Protein AF-A0A933RE14-F1 (afdb_monomer)

Solvent-accessible surface area (backbone atoms only — not comparable to full-atom values): 6257 Å² total; per-residue (Å²): 135,82,83,86,76,65,91,77,83,68,76,82,59,64,96,87,59,66,41,76,67,58,46,66,72,45,46,62,40,54,77,71,67,67,47,57,70,73,57,43,52,43,46,53,54,41,36,76,76,29,70,70,53,40,54,50,55,50,54,49,52,52,50,49,55,67,74,63,65,72,53,78,84,72,48,51,76,64,58,51,52,54,51,53,51,53,57,54,50,52,57,51,54,66,64,72,68,63,85,129

Foldseek 3Di:
DDDPPDPPQDPPDPPPADDLVNLVVCLVCLVVVNDDPVVNVSSVVCLVVDVVSVVVSVVVVVVCVVVVDDDPVNDDPVRVVVVVVVVVVVVVVVVVPDDD

Mean predicted aligned error: 13.18 Å

Sequence (100 aa):
MSPLRLPWRRRAQPPGDLACQELVELVTDYLEGALPERDRARFEEHVSMCEGCAAYVEQLRQTLSVLGRLEPEDLSPEAERELLDAFRQWKREEQSDGPS

pLDDT: mean 81.35, std 18.58, range [33.69, 97.19]

Structure (mmCIF, N/CA/C/O backbone):
data_AF-A0A933RE14-F1
#
_entry.id   AF-A0A933RE14-F1
#
loop_
_atom_site.group_PDB
_atom_site.id
_atom_site.type_symbol
_atom_site.label_atom_id
_atom_site.label_alt_id
_atom_site.label_comp_id
_atom_site.label_asym_id
_atom_site.label_entity_id
_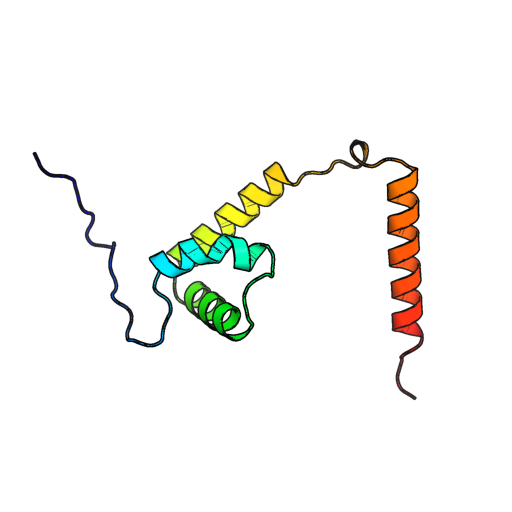atom_site.label_seq_id
_atom_site.pdbx_PDB_ins_code
_atom_site.Cartn_x
_atom_site.Cartn_y
_atom_site.Cartn_z
_atom_site.occupancy
_atom_site.B_iso_or_equiv
_atom_site.auth_seq_id
_atom_site.auth_comp_id
_atom_site.auth_asym_id
_atom_site.auth_atom_id
_atom_site.pdbx_PDB_model_num
ATOM 1 N N . MET A 1 1 ? 28.143 25.758 -5.174 1.00 33.69 1 MET A N 1
ATOM 2 C CA . MET A 1 1 ? 28.978 24.541 -5.070 1.00 33.69 1 MET A CA 1
ATOM 3 C C . MET A 1 1 ? 28.049 23.342 -4.948 1.00 33.69 1 MET A C 1
ATOM 5 O O . MET A 1 1 ? 26.990 23.474 -4.358 1.00 33.69 1 MET A O 1
ATOM 9 N N . SER A 1 2 ? 28.389 22.271 -5.658 1.00 43.59 2 SER A N 1
ATOM 10 C CA . SER A 1 2 ? 27.495 21.297 -6.305 1.00 43.59 2 SER A CA 1
ATOM 11 C C . SER A 1 2 ? 26.521 20.525 -5.392 1.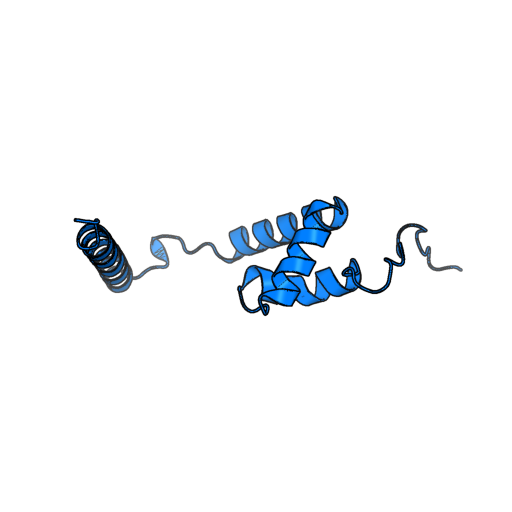00 43.59 2 SER A C 1
ATOM 13 O O . SER A 1 2 ? 26.942 20.084 -4.323 1.00 43.59 2 SER A O 1
ATOM 15 N N . PRO A 1 3 ? 25.264 20.263 -5.814 1.00 46.88 3 PRO A N 1
ATOM 16 C CA . PRO A 1 3 ? 24.421 19.278 -5.150 1.00 46.88 3 PRO A CA 1
ATOM 17 C C . PRO A 1 3 ? 24.987 17.881 -5.428 1.00 46.88 3 PRO A C 1
ATOM 19 O O . PRO A 1 3 ? 25.119 17.467 -6.581 1.00 46.88 3 PRO A O 1
ATOM 22 N N . LEU A 1 4 ? 25.327 17.151 -4.368 1.00 50.22 4 LEU A N 1
ATOM 23 C CA . LEU A 1 4 ? 25.774 15.763 -4.447 1.00 50.22 4 LEU A CA 1
ATOM 24 C C . LEU A 1 4 ? 24.625 14.889 -4.972 1.00 50.22 4 LEU A C 1
ATOM 26 O O . LEU A 1 4 ? 23.794 14.385 -4.219 1.00 50.22 4 LEU A O 1
ATOM 30 N N . ARG A 1 5 ? 24.560 14.721 -6.296 1.00 54.25 5 ARG A N 1
ATOM 31 C CA . ARG A 1 5 ? 23.760 13.675 -6.931 1.00 54.25 5 ARG A CA 1
ATOM 32 C C . ARG A 1 5 ? 24.513 12.359 -6.769 1.00 54.25 5 ARG A C 1
ATOM 34 O O . ARG A 1 5 ? 25.524 12.131 -7.423 1.00 54.25 5 ARG A O 1
ATOM 41 N N . LEU A 1 6 ? 24.034 11.530 -5.846 1.00 51.44 6 LEU A N 1
ATOM 42 C CA . LEU A 1 6 ? 24.584 10.205 -5.579 1.00 51.44 6 LEU A CA 1
ATOM 43 C C . LEU A 1 6 ? 24.361 9.268 -6.790 1.00 51.44 6 LEU A C 1
ATOM 45 O O . LEU A 1 6 ? 23.267 9.268 -7.363 1.00 51.44 6 LEU A O 1
ATOM 49 N N . PRO A 1 7 ? 25.362 8.455 -7.173 1.00 48.56 7 PRO A N 1
ATOM 50 C CA . PRO A 1 7 ? 25.404 7.719 -8.445 1.00 48.56 7 PRO A CA 1
ATOM 51 C C . PRO A 1 7 ? 24.440 6.524 -8.556 1.00 48.56 7 PRO A C 1
ATOM 53 O O . PRO A 1 7 ? 24.375 5.894 -9.605 1.00 48.56 7 PRO A O 1
ATOM 56 N N . TRP A 1 8 ? 23.664 6.207 -7.518 1.00 53.62 8 TRP A N 1
ATOM 57 C CA . TRP A 1 8 ? 22.751 5.056 -7.521 1.00 53.62 8 TRP A CA 1
ATOM 58 C C . TRP A 1 8 ? 21.327 5.385 -8.002 1.00 53.62 8 TRP A C 1
ATOM 60 O O . TRP A 1 8 ? 20.497 4.492 -8.137 1.00 53.62 8 TRP A O 1
ATOM 70 N N . ARG A 1 9 ? 21.022 6.659 -8.290 1.00 54.94 9 ARG A N 1
ATOM 71 C CA . ARG A 1 9 ? 19.637 7.133 -8.479 1.00 54.94 9 ARG A CA 1
ATOM 72 C C . ARG A 1 9 ? 18.957 6.803 -9.813 1.00 54.94 9 ARG A C 1
ATOM 74 O O . ARG A 1 9 ? 17.825 7.233 -9.999 1.00 54.94 9 ARG A O 1
ATOM 81 N N . ARG A 1 10 ? 19.589 6.065 -10.728 1.00 58.38 10 ARG A N 1
ATOM 82 C CA . ARG A 1 10 ? 18.956 5.552 -11.959 1.00 58.38 10 ARG A CA 1
ATOM 83 C C . ARG A 1 10 ? 19.654 4.272 -12.411 1.00 58.38 10 ARG A C 1
ATOM 85 O O . ARG A 1 10 ? 20.604 4.331 -13.184 1.00 58.38 10 ARG A O 1
ATOM 92 N N . ARG A 1 11 ? 19.135 3.111 -12.010 1.00 59.34 11 ARG A N 1
ATOM 93 C CA . ARG A 1 11 ? 19.104 1.990 -12.954 1.00 59.34 11 ARG A CA 1
ATOM 94 C C . ARG A 1 11 ? 17.874 2.238 -13.821 1.00 59.34 11 ARG A C 1
ATOM 96 O O . ARG A 1 11 ? 16.753 2.117 -13.346 1.00 59.34 11 ARG A O 1
ATOM 103 N N . ALA A 1 12 ? 18.096 2.736 -15.035 1.00 55.19 12 ALA A N 1
ATOM 104 C CA . ALA A 1 12 ? 17.052 2.777 -16.047 1.00 55.19 12 ALA A CA 1
ATOM 105 C C . ALA A 1 12 ? 16.742 1.321 -16.404 1.00 55.19 12 ALA A C 1
ATOM 107 O O . ALA A 1 12 ? 17.578 0.616 -16.966 1.00 55.19 12 ALA A O 1
ATOM 108 N N . GLN A 1 13 ? 15.589 0.870 -15.942 1.00 53.38 13 GLN A N 1
ATOM 109 C CA . GLN A 1 13 ? 15.051 -0.457 -16.163 1.00 53.38 13 GLN A CA 1
ATOM 110 C C . GLN A 1 13 ? 14.596 -0.561 -17.641 1.00 53.38 13 GLN A C 1
ATOM 112 O O . GLN A 1 13 ? 14.169 0.456 -18.203 1.00 53.38 13 GLN A O 1
ATOM 117 N N . PRO A 1 14 ? 14.740 -1.718 -18.317 1.00 43.84 14 PRO A N 1
ATOM 118 C CA . PRO A 1 14 ? 14.228 -1.902 -19.677 1.00 43.84 14 PRO A CA 1
ATOM 119 C C . PRO A 1 14 ? 12.727 -1.558 -19.776 1.00 43.84 14 PRO A C 1
ATOM 121 O O . PRO A 1 14 ? 11.994 -1.729 -18.801 1.00 43.84 14 PRO A O 1
ATOM 124 N N . PRO A 1 15 ? 12.245 -1.072 -20.936 1.00 44.44 15 PRO A N 1
ATOM 125 C CA . PRO A 1 15 ? 10.843 -0.702 -21.117 1.00 44.44 15 PRO A CA 1
ATOM 126 C C . PRO A 1 15 ? 9.930 -1.922 -20.914 1.00 44.44 15 PRO A C 1
ATOM 128 O O . PRO A 1 15 ? 9.910 -2.829 -21.741 1.00 44.44 15 PRO A O 1
ATOM 131 N N . GLY A 1 16 ? 9.189 -1.936 -19.802 1.00 58.34 16 GLY A N 1
ATOM 132 C CA . GLY A 1 16 ? 8.271 -3.014 -19.404 1.00 58.34 16 GLY A CA 1
ATOM 133 C C . GLY A 1 16 ? 8.197 -3.192 -17.884 1.00 58.34 16 GLY A C 1
ATOM 134 O O . GLY A 1 16 ? 7.111 -3.336 -17.318 1.00 58.34 16 GLY A O 1
ATOM 135 N N . ASP A 1 17 ? 9.335 -3.036 -17.222 1.00 69.62 17 ASP A N 1
ATOM 136 C CA . ASP A 1 17 ? 9.487 -3.185 -15.778 1.00 69.62 17 ASP A CA 1
ATOM 137 C C . ASP A 1 17 ? 9.315 -1.830 -15.065 1.00 69.62 17 ASP A C 1
ATOM 139 O O . ASP A 1 17 ? 9.672 -0.775 -15.595 1.00 69.62 17 ASP A O 1
ATOM 143 N N . LEU A 1 18 ? 8.762 -1.857 -13.854 1.00 87.50 18 LEU A N 1
ATOM 144 C CA . LEU A 1 18 ? 8.519 -0.671 -13.029 1.00 87.50 18 LEU A CA 1
ATOM 145 C C . LEU A 1 18 ? 9.846 -0.020 -12.584 1.00 87.50 18 LEU A C 1
ATOM 147 O O . LEU A 1 18 ? 10.752 -0.726 -12.138 1.00 87.50 18 LEU A O 1
ATOM 151 N N . ALA A 1 19 ? 9.980 1.308 -12.641 1.00 91.44 19 ALA A N 1
ATOM 152 C CA . ALA A 1 19 ? 11.122 2.003 -12.042 1.00 91.44 19 ALA A CA 1
ATOM 153 C C . ALA A 1 19 ? 10.920 2.231 -10.532 1.00 91.44 19 ALA A C 1
ATOM 155 O O . ALA A 1 19 ? 9.798 2.417 -10.069 1.00 91.44 19 ALA A O 1
ATOM 156 N N . CYS A 1 20 ? 12.006 2.334 -9.750 1.00 94.44 20 CYS A N 1
ATOM 157 C CA . CYS A 1 20 ? 11.898 2.585 -8.301 1.00 94.44 20 CYS A CA 1
ATOM 158 C C . CYS A 1 20 ? 11.126 3.875 -7.966 1.00 94.44 20 CYS A C 1
ATOM 160 O O . CYS A 1 20 ? 10.487 3.951 -6.925 1.00 94.44 20 CYS A O 1
ATOM 162 N N . GLN A 1 21 ? 11.201 4.904 -8.819 1.00 93.06 21 GLN A N 1
ATOM 163 C CA . GLN A 1 21 ? 10.445 6.142 -8.604 1.00 93.06 21 GLN A CA 1
ATOM 164 C C . GLN A 1 21 ? 8.939 5.915 -8.789 1.00 93.06 21 GLN A C 1
ATOM 166 O O . GLN A 1 21 ? 8.160 6.353 -7.955 1.00 93.06 21 GLN A O 1
ATOM 171 N N . GLU A 1 22 ? 8.550 5.195 -9.840 1.00 93.06 22 GLU A N 1
ATOM 172 C CA . GLU A 1 22 ? 7.149 4.855 -10.109 1.00 93.06 22 GLU A CA 1
ATOM 173 C C . GLU A 1 22 ? 6.591 3.951 -9.000 1.00 93.06 22 GLU A C 1
ATOM 175 O O . GLU A 1 22 ? 5.463 4.135 -8.565 1.00 93.06 22 GLU A O 1
ATOM 180 N N . LEU A 1 23 ? 7.404 3.036 -8.453 1.00 95.38 23 LEU A N 1
ATOM 181 C CA . LEU A 1 23 ? 7.031 2.236 -7.281 1.00 95.38 23 LEU A CA 1
ATOM 182 C C . LEU A 1 23 ? 6.637 3.096 -6.086 1.00 95.38 23 LEU A C 1
ATOM 184 O O . LEU A 1 23 ? 5.619 2.850 -5.448 1.00 95.38 23 LEU A O 1
ATOM 188 N N . VAL A 1 24 ? 7.462 4.095 -5.774 1.00 94.69 24 VAL A N 1
ATOM 189 C CA . VAL A 1 24 ? 7.222 5.005 -4.651 1.00 94.69 24 VAL A CA 1
ATOM 190 C C . VAL A 1 24 ? 5.924 5.789 -4.848 1.00 94.69 24 VAL A C 1
ATOM 192 O O . VAL A 1 24 ? 5.248 6.083 -3.870 1.00 94.69 24 VAL A O 1
ATOM 195 N N . GLU A 1 25 ? 5.551 6.097 -6.089 1.00 95.25 25 GLU A N 1
ATOM 196 C CA . GLU A 1 25 ? 4.291 6.779 -6.407 1.00 95.25 25 GLU A CA 1
ATOM 197 C C . GLU A 1 25 ? 3.071 5.850 -6.246 1.00 95.25 25 GLU A C 1
ATOM 199 O O . GLU A 1 25 ? 2.012 6.311 -5.835 1.00 95.25 25 GLU A O 1
ATOM 204 N N . LEU A 1 26 ? 3.228 4.543 -6.485 1.00 96.56 26 LEU A N 1
ATOM 205 C CA . LEU A 1 26 ? 2.153 3.540 -6.395 1.00 96.56 26 LEU A CA 1
ATOM 206 C C . LEU A 1 26 ? 2.003 2.886 -5.011 1.00 96.56 26 LEU A C 1
ATOM 208 O O . LEU A 1 26 ? 1.087 2.094 -4.796 1.00 96.56 26 LEU A O 1
ATOM 212 N N . VAL A 1 27 ? 2.916 3.150 -4.073 1.00 96.44 27 VAL A N 1
ATOM 213 C CA . VAL A 1 27 ? 3.002 2.385 -2.818 1.00 96.44 27 VAL A CA 1
ATOM 214 C C . VAL A 1 27 ? 1.772 2.531 -1.924 1.00 96.44 27 VAL A C 1
ATOM 216 O O . VAL A 1 27 ? 1.396 1.569 -1.260 1.00 96.44 27 VAL A O 1
ATOM 219 N N . THR A 1 28 ? 1.132 3.701 -1.916 1.00 93.75 28 THR A N 1
ATOM 220 C CA . THR A 1 28 ? -0.089 3.929 -1.133 1.00 93.75 28 THR A CA 1
ATOM 221 C C . THR A 1 28 ? -1.230 3.083 -1.683 1.00 93.75 28 THR A C 1
ATOM 223 O O . THR A 1 28 ? -1.772 2.260 -0.952 1.00 93.75 28 THR A O 1
ATOM 226 N N . ASP A 1 29 ? -1.498 3.178 -2.987 1.00 96.12 29 ASP A N 1
ATOM 227 C CA . ASP A 1 29 ? -2.532 2.382 -3.654 1.00 96.12 29 ASP A CA 1
ATOM 228 C C . ASP A 1 29 ? -2.271 0.874 -3.501 1.00 96.12 29 ASP A C 1
ATOM 230 O O . ASP A 1 29 ? -3.205 0.085 -3.360 1.00 96.12 29 ASP A O 1
ATOM 234 N N . TYR A 1 30 ? -1.001 0.447 -3.492 1.00 96.69 30 TYR A N 1
ATOM 235 C CA . TYR A 1 30 ? -0.638 -0.946 -3.227 1.00 96.69 30 TYR A CA 1
ATOM 236 C C . TYR A 1 30 ? -1.019 -1.379 -1.804 1.00 96.69 30 TYR A C 1
ATOM 238 O O . TYR A 1 30 ? -1.617 -2.441 -1.622 1.00 96.69 30 TYR A O 1
ATOM 246 N N . LEU A 1 31 ? -0.675 -0.570 -0.795 1.00 94.69 31 LEU A N 1
ATOM 247 C CA . LEU A 1 31 ? -0.950 -0.863 0.616 1.00 94.69 31 LEU A CA 1
ATOM 248 C C . LEU A 1 31 ? -2.448 -0.812 0.943 1.00 94.69 31 LEU A C 1
ATOM 250 O O . LEU A 1 31 ? -2.900 -1.551 1.814 1.00 94.69 31 LEU A O 1
ATOM 254 N N . GLU A 1 32 ? -3.209 0.010 0.223 1.00 92.25 32 GLU A N 1
ATOM 255 C CA . GLU A 1 32 ? -4.665 0.134 0.353 1.00 92.25 32 GLU A CA 1
ATOM 256 C C . GLU A 1 32 ? -5.440 -0.876 -0.512 1.00 92.25 32 GLU A C 1
ATOM 258 O O . GLU A 1 32 ? -6.661 -0.977 -0.405 1.00 92.25 32 GLU A O 1
ATOM 263 N N . GLY A 1 33 ? -4.754 -1.653 -1.359 1.00 94.00 33 GLY A N 1
ATOM 264 C CA . GLY A 1 33 ? -5.393 -2.618 -2.257 1.00 94.00 33 GLY A CA 1
ATOM 265 C C . GLY A 1 33 ? -6.167 -1.978 -3.417 1.00 94.00 33 GLY A C 1
ATOM 266 O O . GLY A 1 33 ? -7.052 -2.615 -3.980 1.00 94.00 33 GLY A O 1
ATOM 267 N N . ALA A 1 34 ? -5.837 -0.738 -3.779 1.00 96.81 34 ALA A N 1
ATOM 268 C CA . ALA A 1 34 ? -6.487 0.039 -4.834 1.00 96.81 34 ALA A CA 1
ATOM 269 C C . ALA A 1 34 ? -5.826 -0.114 -6.220 1.00 96.81 34 ALA A C 1
ATOM 271 O O . ALA A 1 34 ? -6.369 0.369 -7.217 1.00 96.81 34 ALA A O 1
ATOM 272 N N . LEU A 1 35 ? -4.669 -0.784 -6.314 1.00 96.56 35 LEU A N 1
ATOM 273 C CA . LEU A 1 35 ? -4.006 -1.007 -7.601 1.00 96.56 35 LEU A CA 1
ATOM 274 C C . LEU A 1 35 ? -4.767 -2.002 -8.492 1.00 96.56 35 LEU A C 1
ATOM 276 O O . LEU A 1 35 ? -5.131 -3.085 -8.029 1.00 96.56 35 LEU A O 1
ATOM 280 N N . PRO A 1 36 ? -4.902 -1.717 -9.803 1.00 95.81 36 PRO A N 1
ATOM 281 C CA . PRO A 1 36 ? -5.312 -2.719 -10.779 1.00 95.81 36 PRO A CA 1
ATOM 282 C C . PRO A 1 36 ? -4.369 -3.931 -10.772 1.00 95.81 36 PRO A C 1
ATOM 284 O O . PRO A 1 36 ? -3.152 -3.773 -10.662 1.00 95.81 36 PRO A O 1
ATOM 287 N N . GLU A 1 37 ? -4.906 -5.134 -10.997 1.00 94.38 37 GLU A N 1
ATOM 288 C CA . GLU A 1 37 ? -4.159 -6.409 -10.954 1.00 94.38 37 GLU A CA 1
ATOM 289 C C . GLU A 1 37 ? -2.846 -6.395 -11.751 1.00 94.38 37 GLU A C 1
ATOM 291 O O . GLU A 1 37 ? -1.808 -6.879 -11.301 1.00 94.38 37 GLU A O 1
ATOM 296 N N . ARG A 1 38 ? -2.866 -5.784 -12.941 1.00 91.94 38 ARG A N 1
ATOM 297 C CA . ARG A 1 38 ? -1.678 -5.666 -13.794 1.00 91.94 38 ARG A CA 1
ATOM 298 C C . ARG A 1 38 ? -0.563 -4.853 -13.132 1.00 91.94 38 ARG A C 1
ATOM 300 O O . ARG A 1 38 ? 0.605 -5.218 -13.250 1.00 91.94 38 ARG A O 1
ATOM 307 N N . ASP A 1 39 ? -0.909 -3.747 -12.485 1.00 93.94 39 ASP A N 1
ATOM 308 C CA . ASP A 1 39 ? 0.070 -2.863 -11.853 1.00 93.94 39 ASP A CA 1
ATOM 309 C C . ASP A 1 39 ? 0.533 -3.429 -10.514 1.00 93.94 39 ASP A C 1
ATOM 311 O O . ASP A 1 39 ? 1.717 -3.337 -10.193 1.00 93.94 39 ASP A O 1
ATOM 315 N N . ARG A 1 40 ? -0.355 -4.130 -9.800 1.00 96.31 40 ARG A N 1
ATOM 316 C CA . ARG A 1 40 ? 0.001 -4.919 -8.621 1.00 96.31 40 ARG A CA 1
ATOM 317 C C . ARG A 1 40 ? 1.066 -5.973 -8.939 1.00 96.31 40 ARG A C 1
ATOM 319 O O . ARG A 1 40 ? 2.073 -6.035 -8.240 1.00 96.31 40 ARG A O 1
ATOM 326 N N . ALA A 1 41 ? 0.895 -6.746 -10.012 1.00 95.12 41 ALA A N 1
ATOM 327 C CA . ALA A 1 41 ? 1.873 -7.761 -10.410 1.00 95.12 41 ALA A CA 1
ATOM 328 C C . ALA A 1 41 ? 3.254 -7.151 -10.716 1.00 95.12 41 ALA A C 1
ATOM 330 O O . ALA A 1 41 ? 4.273 -7.644 -10.237 1.00 95.12 41 ALA A O 1
ATOM 331 N N . ARG A 1 42 ? 3.292 -6.029 -11.451 1.00 95.00 42 A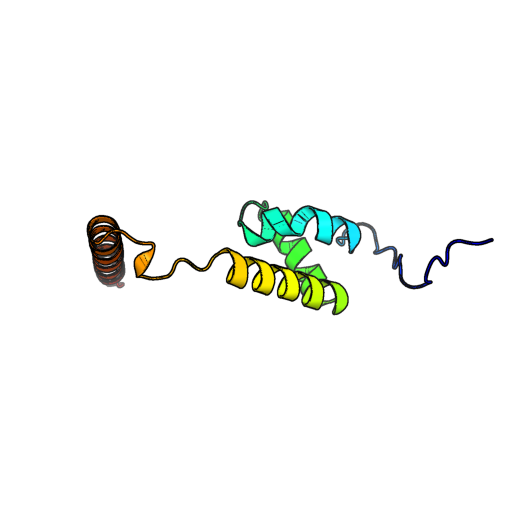RG A N 1
ATOM 332 C CA . ARG A 1 42 ? 4.539 -5.299 -11.759 1.00 95.00 42 ARG A CA 1
ATOM 333 C C . ARG A 1 42 ? 5.197 -4.721 -10.503 1.00 95.00 42 ARG A C 1
ATOM 335 O O . ARG A 1 42 ? 6.423 -4.696 -10.403 1.00 95.00 42 ARG A O 1
ATOM 342 N N . PHE A 1 43 ? 4.391 -4.250 -9.551 1.00 96.75 43 PHE A N 1
ATOM 343 C CA . PHE A 1 43 ? 4.858 -3.766 -8.254 1.00 96.75 43 PHE A CA 1
ATOM 344 C C . PHE A 1 43 ? 5.523 -4.890 -7.452 1.00 96.75 43 PHE A C 1
ATOM 346 O O . PHE A 1 43 ? 6.658 -4.737 -7.000 1.00 96.75 43 PHE A O 1
ATOM 353 N N . GLU A 1 44 ? 4.846 -6.031 -7.309 1.00 96.50 44 GLU A N 1
ATOM 354 C CA . GLU A 1 44 ? 5.342 -7.194 -6.564 1.00 96.50 44 GLU A CA 1
ATOM 355 C C . GLU A 1 44 ? 6.615 -7.778 -7.196 1.00 96.50 44 GLU A C 1
ATOM 357 O O . GLU A 1 44 ? 7.585 -8.055 -6.484 1.00 9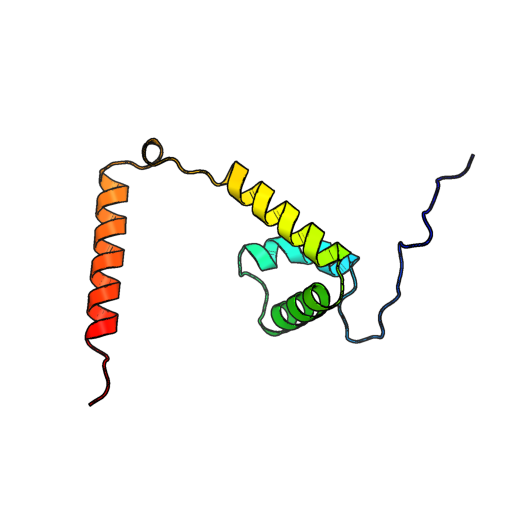6.50 44 GLU A O 1
ATOM 362 N N . GLU A 1 45 ? 6.664 -7.875 -8.527 1.00 95.75 45 GLU A N 1
ATOM 363 C CA . GLU A 1 45 ? 7.861 -8.283 -9.266 1.00 95.75 45 GLU A CA 1
ATOM 364 C C . GLU A 1 45 ? 9.049 -7.361 -8.960 1.00 95.75 45 GLU A C 1
ATOM 366 O O . GLU A 1 45 ? 10.128 -7.836 -8.594 1.00 95.75 45 GLU A O 1
ATOM 371 N N . HIS A 1 46 ? 8.853 -6.040 -9.010 1.00 95.31 46 HIS A N 1
ATOM 372 C CA . HIS A 1 46 ? 9.918 -5.092 -8.691 1.00 95.31 46 HIS A CA 1
ATOM 373 C C . HIS A 1 46 ? 10.396 -5.221 -7.238 1.00 95.31 46 HIS A C 1
ATOM 3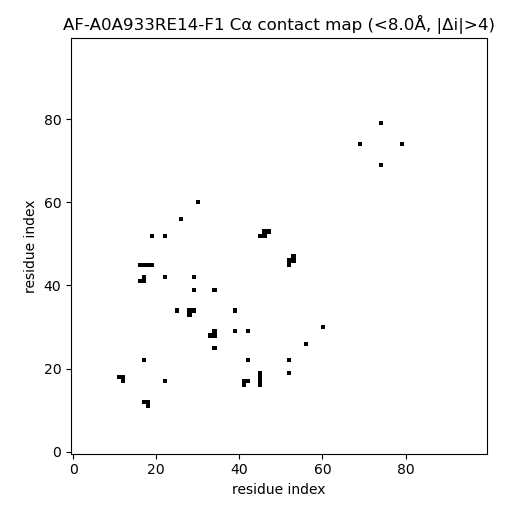75 O O . HIS A 1 46 ? 11.603 -5.235 -6.986 1.00 95.31 46 HIS A O 1
ATOM 381 N N . VAL A 1 47 ? 9.473 -5.329 -6.275 1.00 96.50 47 VAL A N 1
ATOM 382 C CA . VAL A 1 47 ? 9.816 -5.522 -4.855 1.00 96.50 47 VAL A CA 1
ATOM 383 C C . VAL A 1 47 ? 10.650 -6.788 -4.658 1.00 96.50 47 VAL A C 1
ATOM 385 O O . VAL A 1 47 ? 11.612 -6.761 -3.892 1.00 96.50 47 VAL A O 1
ATOM 388 N N . SER A 1 48 ? 10.341 -7.870 -5.378 1.00 95.88 48 SER A N 1
ATOM 389 C CA . SER A 1 48 ? 11.073 -9.138 -5.269 1.00 95.88 48 SER A CA 1
ATOM 390 C C . SER A 1 48 ? 12.530 -9.058 -5.747 1.00 95.88 48 SER A C 1
ATOM 392 O O . SER A 1 48 ? 13.376 -9.809 -5.263 1.00 95.88 48 SER A O 1
ATOM 394 N N . MET A 1 49 ? 12.840 -8.136 -6.666 1.00 93.88 49 MET A N 1
ATOM 395 C CA . MET A 1 49 ? 14.170 -7.999 -7.274 1.00 93.88 49 MET A CA 1
ATOM 396 C C . MET A 1 49 ? 14.966 -6.783 -6.777 1.00 93.88 49 MET A C 1
ATOM 398 O O . MET A 1 49 ? 16.151 -6.651 -7.090 1.00 93.88 49 MET A O 1
ATOM 402 N N . CYS A 1 50 ? 14.344 -5.878 -6.015 1.00 95.62 50 CYS A N 1
ATOM 403 C CA . CYS A 1 50 ? 14.968 -4.646 -5.542 1.00 95.62 50 CYS A CA 1
ATOM 404 C C . CYS A 1 50 ? 14.936 -4.542 -4.012 1.00 95.62 50 CYS A C 1
ATOM 406 O O . CYS A 1 50 ? 13.948 -4.097 -3.426 1.00 95.62 50 CYS A O 1
ATOM 408 N N . GLU A 1 51 ? 16.067 -4.842 -3.366 1.00 92.81 51 GLU A N 1
ATOM 409 C CA . GLU A 1 51 ? 16.224 -4.752 -1.903 1.00 92.81 51 GLU A CA 1
ATOM 410 C C . GLU A 1 51 ? 15.845 -3.370 -1.338 1.00 92.81 51 GLU A C 1
ATOM 412 O O . GLU A 1 51 ? 15.238 -3.273 -0.274 1.00 92.81 51 GLU A O 1
ATOM 417 N N . GLY A 1 52 ? 16.159 -2.290 -2.064 1.00 94.31 52 GLY A N 1
ATOM 418 C CA . GLY A 1 52 ? 15.837 -0.924 -1.640 1.00 94.31 52 GLY A CA 1
ATOM 419 C C . GLY A 1 52 ? 14.332 -0.649 -1.602 1.00 94.31 52 GLY A C 1
ATOM 420 O O . GLY A 1 52 ? 13.841 -0.043 -0.651 1.00 94.31 52 GLY A O 1
ATOM 421 N N . CYS A 1 53 ? 13.591 -1.123 -2.605 1.00 96.75 53 CYS A N 1
ATOM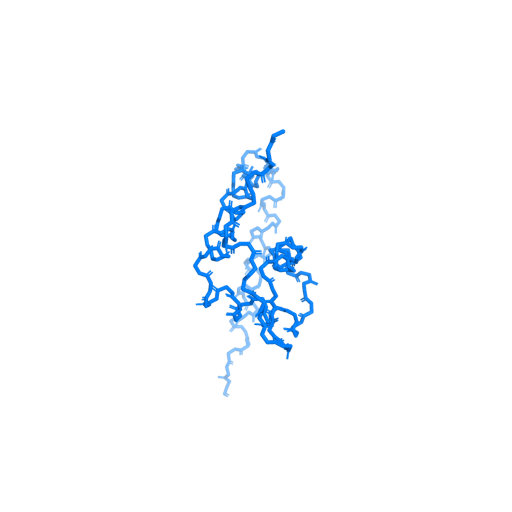 422 C CA . CYS A 1 53 ? 12.136 -0.994 -2.634 1.00 96.75 53 CYS A CA 1
ATOM 423 C C . CYS A 1 53 ? 11.462 -1.943 -1.636 1.00 96.75 53 CYS A C 1
ATOM 425 O O . CYS A 1 53 ? 10.490 -1.543 -1.003 1.00 96.75 53 CYS A O 1
ATOM 427 N N . ALA A 1 54 ? 12.003 -3.147 -1.420 1.00 96.06 54 ALA A N 1
ATOM 428 C CA . ALA A 1 54 ? 11.525 -4.047 -0.372 1.00 96.06 54 ALA A CA 1
ATOM 429 C C . ALA A 1 54 ? 11.636 -3.411 1.023 1.00 96.06 54 ALA A C 1
ATOM 431 O O . ALA A 1 54 ? 10.655 -3.369 1.766 1.00 96.06 54 ALA A O 1
ATOM 432 N N . ALA A 1 55 ? 12.798 -2.833 1.347 1.00 97.19 55 ALA A N 1
ATOM 433 C CA . ALA A 1 55 ? 12.998 -2.115 2.604 1.00 97.19 55 ALA A CA 1
ATOM 434 C C . ALA A 1 55 ? 12.079 -0.886 2.728 1.00 97.19 55 ALA A C 1
ATOM 436 O O . ALA A 1 55 ? 11.545 -0.614 3.802 1.00 97.19 55 ALA A O 1
ATOM 437 N N . TYR A 1 56 ? 11.862 -0.155 1.630 1.00 96.06 56 TYR A N 1
ATOM 438 C CA . TYR A 1 56 ? 10.974 1.007 1.608 1.00 96.06 56 TYR A CA 1
ATOM 439 C C . TYR A 1 56 ? 9.511 0.643 1.903 1.00 96.06 56 TYR A C 1
ATOM 441 O O . TYR A 1 56 ? 8.877 1.283 2.743 1.00 96.06 56 TYR A O 1
ATOM 449 N N . VAL A 1 57 ? 8.988 -0.403 1.257 1.00 97.12 57 VAL A N 1
ATOM 450 C CA . VAL A 1 57 ? 7.623 -0.894 1.503 1.00 97.12 57 VAL A CA 1
ATOM 451 C C . VAL A 1 57 ? 7.467 -1.353 2.952 1.00 97.12 57 VAL A C 1
ATOM 453 O O . VAL A 1 57 ? 6.468 -1.029 3.593 1.00 97.12 57 VAL A O 1
ATOM 456 N N . GLU A 1 58 ? 8.463 -2.049 3.501 1.00 96.62 58 GLU A N 1
ATOM 457 C CA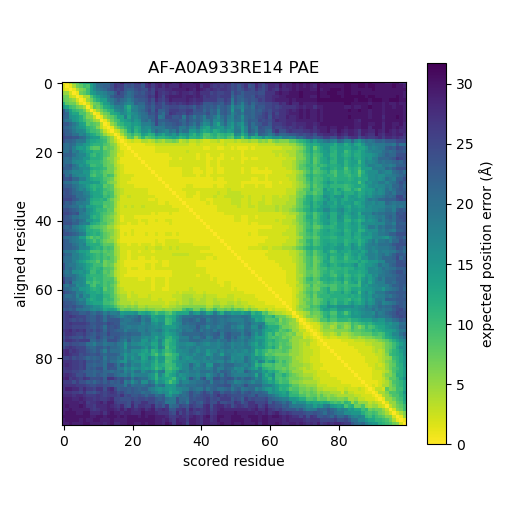 . GLU A 1 58 ? 8.432 -2.486 4.898 1.00 96.62 58 GLU A CA 1
ATOM 458 C C . GLU A 1 58 ? 8.413 -1.304 5.878 1.00 96.62 58 GLU A C 1
ATOM 460 O O . GLU A 1 58 ? 7.616 -1.283 6.815 1.00 96.62 58 GLU A O 1
ATOM 465 N N . GLN A 1 59 ? 9.206 -0.260 5.624 1.00 95.50 59 GLN A N 1
ATOM 466 C CA . GLN A 1 59 ? 9.174 0.962 6.432 1.00 95.50 59 GLN A CA 1
ATOM 467 C C . GLN A 1 59 ? 7.781 1.615 6.440 1.00 95.50 59 GLN A C 1
ATOM 469 O O . GLN A 1 59 ? 7.317 2.104 7.475 1.00 95.50 59 GLN A O 1
ATOM 474 N N . LEU A 1 60 ? 7.093 1.635 5.296 1.00 94.50 60 LEU A N 1
ATOM 475 C CA . LEU A 1 60 ? 5.740 2.182 5.218 1.00 94.50 60 LEU A CA 1
ATOM 476 C C . LEU A 1 60 ? 4.726 1.314 5.961 1.00 94.50 60 LEU A C 1
ATOM 478 O O . LEU A 1 60 ? 3.904 1.862 6.691 1.00 94.50 60 LEU A O 1
ATOM 482 N N . ARG A 1 61 ? 4.826 -0.018 5.877 1.00 93.50 61 ARG A N 1
ATOM 483 C CA . ARG A 1 61 ? 3.996 -0.930 6.686 1.00 93.50 61 ARG A CA 1
ATOM 484 C C . ARG A 1 61 ? 4.174 -0.690 8.182 1.00 93.50 61 ARG A C 1
ATOM 486 O O . ARG A 1 61 ? 3.188 -0.629 8.910 1.00 93.50 61 ARG A O 1
ATOM 493 N N . GLN A 1 62 ? 5.408 -0.489 8.639 1.00 92.62 62 GLN A N 1
ATOM 494 C CA . GLN A 1 62 ? 5.689 -0.148 10.037 1.00 92.62 62 GLN A CA 1
ATOM 495 C C . GLN A 1 62 ? 5.079 1.198 10.426 1.00 92.62 62 GLN A C 1
ATOM 497 O O . GLN A 1 62 ? 4.471 1.318 11.487 1.00 92.62 62 GLN A O 1
ATOM 502 N N . THR A 1 63 ? 5.191 2.197 9.550 1.00 89.44 63 THR A N 1
ATOM 503 C CA . THR A 1 63 ? 4.582 3.515 9.766 1.00 89.44 63 THR A CA 1
ATOM 504 C C . THR A 1 63 ? 3.061 3.397 9.899 1.00 89.44 63 THR A C 1
ATOM 506 O O . THR A 1 63 ? 2.492 3.912 10.859 1.00 89.44 63 THR A O 1
ATOM 509 N N . LEU A 1 64 ? 2.407 2.654 8.999 1.00 87.44 64 LEU A N 1
ATOM 510 C CA . LEU A 1 64 ? 0.971 2.380 9.067 1.00 87.44 64 LEU A CA 1
ATOM 511 C C . LEU A 1 64 ? 0.588 1.591 10.319 1.00 87.44 64 LEU A C 1
ATOM 513 O O . LEU A 1 64 ? -0.431 1.889 10.919 1.00 87.44 64 LEU A O 1
ATOM 517 N N . SER A 1 65 ? 1.400 0.631 10.760 1.00 85.12 65 SER A N 1
ATOM 518 C CA . SER A 1 65 ? 1.139 -0.108 12.001 1.00 85.12 65 SER A CA 1
ATOM 519 C C . SER A 1 65 ? 1.216 0.782 13.243 1.00 85.12 65 SER A C 1
ATOM 521 O O . SER A 1 65 ? 0.464 0.567 14.188 1.00 85.12 65 SER A O 1
ATOM 523 N N . VAL A 1 66 ? 2.107 1.778 13.262 1.00 84.44 66 VAL A N 1
ATOM 524 C CA . VAL A 1 66 ? 2.200 2.747 14.365 1.00 84.44 66 VAL A CA 1
ATOM 525 C C . VAL A 1 66 ? 1.023 3.721 14.346 1.00 84.44 66 VAL A C 1
ATOM 527 O O . VAL A 1 66 ? 0.469 4.011 15.401 1.00 84.44 66 VAL A O 1
ATOM 530 N N . LEU A 1 67 ? 0.637 4.214 13.167 1.00 83.00 67 LEU A N 1
ATOM 531 C CA . LEU A 1 67 ? -0.466 5.169 13.011 1.00 83.00 67 LEU A CA 1
ATOM 532 C C . LEU A 1 67 ? -1.852 4.513 13.101 1.00 83.00 67 LEU A C 1
ATOM 534 O O . LEU A 1 67 ? -2.803 5.156 13.524 1.00 83.00 67 LEU A O 1
ATOM 538 N N . GLY A 1 68 ? -1.963 3.251 12.696 1.00 72.19 68 GLY A N 1
ATOM 539 C CA . GLY A 1 68 ? -3.192 2.462 12.635 1.00 72.19 68 GLY A CA 1
ATOM 540 C C . GLY A 1 68 ? -3.459 1.629 13.885 1.00 72.19 68 GLY A C 1
ATOM 541 O O . GLY A 1 68 ? -4.207 0.656 13.810 1.00 72.19 68 GLY A O 1
ATOM 542 N N . ARG A 1 69 ? -2.840 1.960 15.025 1.00 63.53 69 ARG A N 1
ATOM 543 C CA . ARG A 1 69 ? -3.209 1.343 16.302 1.00 63.53 69 ARG A CA 1
ATOM 544 C C . ARG A 1 69 ? -4.579 1.867 16.714 1.00 63.53 69 ARG A C 1
ATOM 546 O O . ARG A 1 69 ? -4.684 2.993 17.182 1.00 63.53 69 ARG A O 1
ATOM 553 N N . LEU A 1 70 ? -5.594 1.039 16.498 1.00 63.47 70 LEU A N 1
ATOM 554 C CA . LEU A 1 70 ? -6.814 1.062 17.292 1.00 63.47 70 LEU A CA 1
ATOM 555 C C . LEU A 1 70 ? -6.545 0.152 18.490 1.00 63.47 70 LEU A C 1
ATOM 557 O O . LEU A 1 70 ? -6.341 -1.053 18.314 1.00 63.47 70 LEU A O 1
ATOM 561 N N . GLU A 1 71 ? -6.467 0.717 19.686 1.00 68.62 71 GLU A N 1
ATOM 562 C CA . GLU A 1 71 ? -6.491 -0.077 20.909 1.00 68.62 71 GLU A CA 1
ATOM 563 C C . GLU A 1 71 ? -7.934 -0.573 21.144 1.00 68.62 71 GLU A C 1
ATOM 565 O O . GLU A 1 71 ? -8.884 0.037 20.643 1.00 68.62 71 GLU A O 1
ATOM 570 N N . PRO A 1 72 ? -8.159 -1.690 21.858 1.00 63.34 72 PRO A N 1
ATOM 571 C CA . PRO A 1 72 ? -9.512 -2.153 22.187 1.00 63.34 72 PRO A CA 1
ATOM 572 C C . PRO A 1 72 ? -10.395 -1.060 22.810 1.00 63.34 72 PRO A C 1
ATOM 574 O O . PRO A 1 72 ? -11.605 -1.051 22.613 1.00 63.34 72 PRO A O 1
ATOM 577 N N . GLU A 1 73 ? -9.783 -0.112 23.517 1.00 72.19 73 GLU A N 1
ATOM 578 C CA . GLU A 1 73 ? -10.420 1.056 24.121 1.00 72.19 73 GLU A CA 1
ATOM 579 C C . GLU A 1 73 ? -10.904 2.098 23.095 1.00 72.19 73 GLU A C 1
ATOM 581 O O . GLU A 1 73 ? -11.788 2.896 23.415 1.00 72.19 73 GLU A O 1
ATOM 586 N N . ASP A 1 74 ? -10.371 2.085 21.868 1.00 80.94 74 ASP A N 1
ATOM 587 C CA . ASP A 1 74 ? -10.818 2.936 20.758 1.00 80.94 74 ASP A CA 1
ATOM 588 C C . ASP A 1 74 ? -12.109 2.409 20.105 1.00 80.94 74 ASP A C 1
ATOM 590 O O . ASP A 1 74 ? -12.774 3.131 19.355 1.00 80.94 74 ASP A O 1
ATOM 594 N N . LEU A 1 75 ? -12.496 1.159 20.391 1.00 84.12 75 LEU A N 1
ATOM 595 C CA . LEU A 1 75 ? -13.755 0.571 19.942 1.00 84.12 75 LEU A CA 1
ATOM 596 C C . LEU A 1 75 ? -14.846 0.760 20.995 1.00 84.12 75 LEU A C 1
ATOM 598 O O . LEU A 1 75 ? -14.665 0.518 22.187 1.00 84.12 75 LEU A O 1
ATOM 602 N N . SER A 1 76 ? -16.043 1.136 20.545 1.00 88.50 76 SER A N 1
ATOM 603 C CA . SER A 1 76 ? -17.204 1.048 21.424 1.00 88.50 76 SER A CA 1
ATOM 604 C C . SER A 1 76 ? -17.569 -0.429 21.655 1.00 88.50 76 SER A C 1
ATOM 606 O O . SER A 1 76 ? -17.433 -1.245 20.737 1.00 88.50 76 SER A O 1
ATOM 608 N N . PRO A 1 77 ? -18.132 -0.788 22.824 1.00 88.81 77 PRO A N 1
ATOM 609 C CA . PRO A 1 77 ? -18.612 -2.150 23.068 1.00 88.81 77 PRO A CA 1
ATOM 610 C C . PRO A 1 77 ? -19.677 -2.613 22.060 1.00 88.81 77 PRO A C 1
ATOM 612 O O . PRO A 1 77 ? -19.878 -3.806 21.857 1.00 88.81 77 PRO A O 1
ATOM 615 N N . GLU A 1 78 ? -20.419 -1.681 21.454 1.00 92.06 78 GLU A N 1
ATOM 616 C CA . GLU A 1 78 ? -21.353 -1.951 20.351 1.00 92.06 78 GLU A CA 1
ATOM 617 C C . GLU A 1 78 ? -20.605 -2.425 19.102 1.00 92.06 78 GLU A C 1
ATOM 619 O O . GLU A 1 78 ? -20.860 -3.531 18.630 1.00 92.06 78 GLU A O 1
ATOM 624 N N . ALA A 1 79 ? -19.626 -1.643 18.638 1.00 89.56 79 ALA A N 1
ATOM 625 C CA . ALA A 1 79 ? -18.852 -1.948 17.440 1.00 89.56 79 ALA A CA 1
ATOM 626 C C . ALA A 1 79 ? -18.061 -3.258 17.583 1.00 89.56 79 ALA A C 1
ATOM 628 O O . ALA A 1 79 ? -18.008 -4.052 16.647 1.00 89.56 79 ALA A O 1
ATOM 629 N N . GLU A 1 80 ? -17.492 -3.525 18.763 1.00 90.50 80 GLU A N 1
ATOM 630 C CA . GLU A 1 80 ? -16.794 -4.786 19.039 1.00 90.50 80 GLU A CA 1
ATOM 631 C C . GLU A 1 80 ? -17.730 -5.998 18.898 1.00 90.50 80 GLU A C 1
ATOM 633 O O . GLU A 1 80 ? -17.391 -6.978 18.229 1.00 90.50 80 GLU A O 1
ATOM 638 N N . ARG A 1 81 ? -18.934 -5.928 19.487 1.00 93.12 81 ARG A N 1
ATOM 639 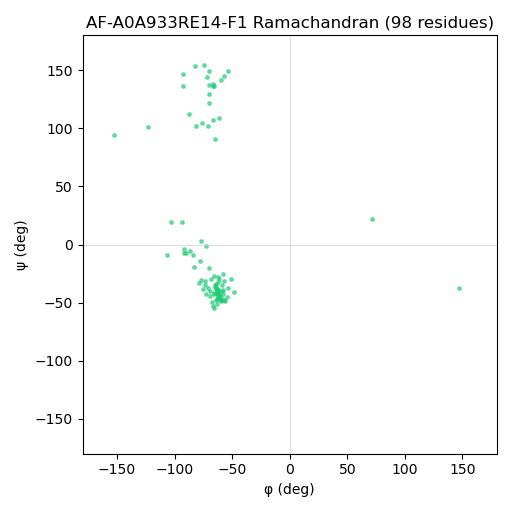C CA . ARG A 1 81 ? -19.933 -7.006 19.395 1.00 93.12 81 ARG A CA 1
ATOM 640 C C . ARG A 1 81 ? -20.357 -7.253 17.951 1.00 93.12 81 ARG A C 1
ATOM 642 O O . ARG A 1 81 ? -20.368 -8.405 17.521 1.00 93.12 81 ARG A O 1
ATOM 649 N N . GLU A 1 82 ? -20.657 -6.191 17.206 1.00 94.25 82 GLU A N 1
ATOM 650 C CA . GLU A 1 82 ? -21.060 -6.287 15.800 1.00 94.25 82 GLU A CA 1
ATOM 651 C C . GLU A 1 82 ? -19.971 -6.931 14.930 1.00 94.25 82 GLU A C 1
ATOM 653 O O . GLU A 1 82 ? -20.261 -7.840 14.147 1.00 94.25 82 GLU A O 1
ATOM 658 N N . LEU A 1 83 ? -18.707 -6.532 15.109 1.00 92.00 83 LEU A N 1
ATOM 659 C CA . LEU A 1 83 ? -17.569 -7.111 14.387 1.00 92.00 83 LEU A CA 1
ATOM 660 C C . LEU A 1 83 ? -17.383 -8.602 14.700 1.00 92.00 83 LEU A C 1
ATOM 662 O O . LEU A 1 83 ? -17.209 -9.417 13.790 1.00 92.00 83 LEU A O 1
ATOM 666 N N . LEU A 1 84 ? -17.439 -8.983 15.981 1.00 93.50 84 LEU A N 1
ATOM 667 C CA . LEU A 1 84 ? -17.309 -10.382 16.396 1.00 93.50 84 LEU A CA 1
ATOM 668 C C . LEU A 1 84 ? -18.440 -11.252 15.843 1.00 93.50 84 LEU A C 1
ATOM 670 O O . LEU A 1 84 ? -18.208 -12.401 15.451 1.00 93.50 84 LEU A O 1
ATOM 674 N N . ASP A 1 85 ? -19.660 -10.726 15.798 1.00 95.56 85 ASP A N 1
ATOM 675 C CA . ASP A 1 85 ? -20.807 -11.449 15.260 1.00 95.56 85 ASP A CA 1
ATOM 676 C C . ASP A 1 85 ? -20.720 -11.604 13.737 1.00 95.56 85 ASP A C 1
ATOM 678 O O . ASP A 1 85 ? -20.989 -12.700 13.231 1.00 95.56 85 ASP A O 1
ATOM 682 N N . ALA A 1 86 ? -20.229 -10.585 13.023 1.00 93.69 86 ALA A N 1
ATOM 683 C CA . ALA A 1 86 ? -19.938 -10.668 11.592 1.00 93.69 86 ALA A CA 1
ATOM 684 C C . ALA A 1 86 ? -18.890 -11.756 11.275 1.00 93.69 86 ALA A C 1
ATOM 686 O O . ALA A 1 86 ? -19.133 -12.619 10.428 1.00 93.69 86 ALA A O 1
ATOM 687 N N . PHE A 1 87 ? -17.764 -11.800 12.001 1.00 91.88 87 PHE A N 1
ATOM 688 C CA . PHE A 1 87 ? -16.744 -12.843 11.804 1.00 91.88 87 PHE A CA 1
ATOM 689 C C . PHE A 1 87 ? -17.260 -14.250 12.125 1.00 91.88 87 PHE A C 1
ATOM 691 O O . PHE A 1 87 ? -16.937 -15.211 11.419 1.00 91.88 87 PHE A O 1
ATOM 698 N N . ARG A 1 88 ? -18.077 -14.391 13.178 1.00 93.62 88 ARG A N 1
ATOM 699 C CA . ARG A 1 88 ? -18.707 -15.672 13.532 1.00 93.62 88 ARG A CA 1
ATOM 700 C C . ARG A 1 88 ? -19.665 -16.159 12.452 1.00 93.62 88 ARG A C 1
ATOM 702 O O . ARG A 1 88 ? -19.730 -17.364 12.217 1.00 93.62 88 ARG A O 1
ATOM 709 N N . GLN A 1 89 ? -20.410 -15.255 11.823 1.00 93.25 89 GLN A N 1
ATOM 710 C CA . GLN A 1 89 ? -21.317 -15.597 10.735 1.00 93.25 89 GLN A CA 1
ATOM 711 C C . GLN A 1 89 ? -20.552 -16.060 9.494 1.00 93.25 89 GLN A C 1
ATOM 713 O O . GLN A 1 89 ? -20.814 -17.159 9.011 1.00 93.25 89 GLN A O 1
ATOM 718 N N . TRP A 1 90 ? -19.540 -15.301 9.074 1.00 89.00 90 TRP A N 1
ATOM 719 C CA . TRP A 1 90 ? -18.677 -15.669 7.951 1.00 89.00 90 TRP A CA 1
ATOM 720 C C . TRP A 1 90 ? -18.052 -17.061 8.129 1.00 89.00 90 TRP A C 1
ATOM 722 O O . TRP A 1 90 ? -18.130 -17.905 7.240 1.00 89.00 90 TRP A O 1
ATOM 732 N N . LYS A 1 91 ? -17.534 -17.373 9.328 1.00 84.00 91 LYS A N 1
ATOM 733 C CA . LYS A 1 91 ? -16.979 -18.706 9.622 1.00 84.00 91 LYS A CA 1
ATOM 734 C C . LYS A 1 91 ? -17.992 -19.842 9.509 1.00 84.00 91 LYS A C 1
ATOM 736 O O . LYS A 1 91 ? -17.586 -20.968 9.232 1.00 84.00 91 LYS A O 1
ATOM 741 N N . ARG A 1 92 ? -19.278 -19.596 9.770 1.00 87.25 92 ARG A N 1
ATOM 742 C CA . ARG A 1 92 ? -20.335 -20.607 9.600 1.00 87.25 92 ARG A CA 1
ATOM 743 C C . ARG A 1 92 ? -20.673 -20.816 8.128 1.00 87.25 92 ARG A C 1
ATOM 745 O O . ARG A 1 92 ? -20.877 -21.956 7.730 1.00 87.25 92 ARG A O 1
ATOM 752 N N . GLU A 1 93 ? -20.678 -19.741 7.348 1.00 77.19 93 GLU A N 1
ATOM 753 C CA . GLU A 1 93 ? -20.935 -19.771 5.905 1.00 77.19 93 GLU A CA 1
ATOM 754 C C . GLU A 1 93 ? -19.825 -20.524 5.150 1.00 77.19 93 GLU A C 1
ATOM 756 O O . GLU A 1 93 ? -20.118 -21.405 4.346 1.00 77.19 93 GLU A O 1
ATOM 761 N N . GLU A 1 94 ? -18.554 -20.306 5.507 1.00 68.62 94 GLU A N 1
ATOM 762 C CA . GLU A 1 94 ? -17.419 -21.062 4.946 1.00 68.62 94 GLU A CA 1
ATOM 763 C C . GLU A 1 94 ? -17.465 -22.570 5.263 1.00 68.62 94 GLU A C 1
ATOM 765 O O . GLU A 1 94 ? -16.943 -23.386 4.507 1.00 68.62 94 GLU A O 1
ATOM 770 N N . GLN A 1 95 ? -18.080 -22.963 6.383 1.00 57.28 95 GLN A N 1
ATOM 771 C CA . GLN A 1 95 ? -18.240 -24.371 6.768 1.00 57.28 95 GLN A CA 1
ATOM 772 C C . GLN A 1 95 ? -19.450 -25.039 6.096 1.00 57.28 95 GLN A C 1
ATOM 774 O O . GLN A 1 95 ? -19.501 -26.267 6.031 1.00 57.28 95 GLN A O 1
ATOM 779 N N . SER A 1 96 ? -20.411 -24.257 5.591 1.00 54.66 96 SER A N 1
ATOM 780 C CA . SER A 1 96 ? -21.585 -24.766 4.868 1.00 54.66 96 SER A CA 1
ATOM 781 C C . SER A 1 96 ? -21.357 -25.031 3.373 1.00 54.66 96 SER A C 1
ATOM 783 O O . SER A 1 96 ? -22.204 -25.679 2.767 1.00 54.66 96 SER A O 1
ATOM 785 N N . ASP A 1 97 ? -20.216 -24.614 2.809 1.00 52.47 97 ASP A N 1
ATOM 786 C CA . ASP A 1 97 ? -19.820 -24.832 1.400 1.00 52.47 97 ASP A CA 1
ATOM 787 C C . ASP A 1 97 ? -18.763 -25.954 1.210 1.00 52.47 97 ASP A C 1
ATOM 789 O O . ASP A 1 97 ? -18.084 -26.035 0.185 1.00 52.47 97 ASP A O 1
ATOM 793 N N . GLY A 1 98 ? -18.596 -26.858 2.185 1.00 42.28 98 GLY A N 1
ATOM 794 C CA . GLY A 1 98 ? -17.708 -28.024 2.042 1.00 42.28 98 GLY A CA 1
ATOM 795 C C . GLY A 1 98 ? -18.201 -29.010 0.961 1.00 42.28 98 GLY A C 1
ATOM 796 O O . GLY A 1 98 ? -19.397 -29.306 0.927 1.00 42.28 98 GLY A O 1
ATOM 797 N N . PRO A 1 99 ? -17.327 -29.549 0.082 1.00 43.66 99 PRO A N 1
ATOM 798 C CA . PRO A 1 99 ? -17.761 -30.304 -1.091 1.00 43.66 99 PRO A CA 1
ATOM 799 C C . PRO A 1 99 ? -18.368 -31.658 -0.693 1.00 43.66 99 PRO A C 1
ATOM 801 O O . PRO A 1 99 ? -17.753 -32.418 0.059 1.00 43.66 99 PRO A O 1
ATOM 804 N N . SER A 1 100 ? -19.564 -31.954 -1.221 1.00 40.31 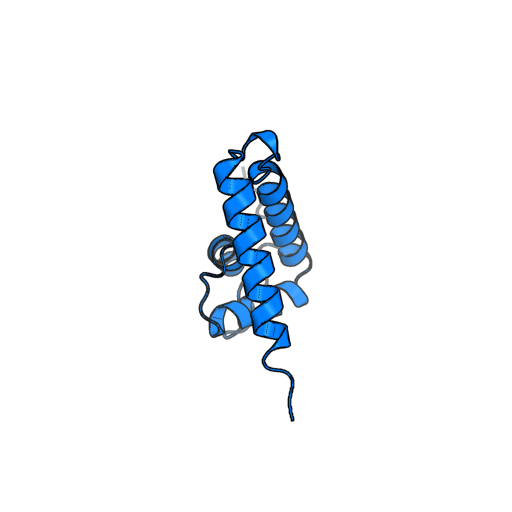100 SER A N 1
ATOM 805 C CA . SER A 1 100 ? -20.040 -33.337 -1.411 1.00 40.31 100 SER A CA 1
ATOM 806 C C . SER A 1 100 ? -19.258 -34.039 -2.513 1.00 40.31 100 SER A C 1
ATOM 808 O O . SER A 1 100 ? -18.905 -33.357 -3.503 1.00 40.31 100 SER A O 1
#

Secondary structure (DSSP, 8-state):
------TTS-----BTBPPHHHHHHHHHHHHHT-S-HHHHHHHHHHHHH-HHHHHHHHHHHHHHHHHT---GGGS-HHHHHHHHHHHHHHHHHHHHT---

Radius of gyration: 20.76 Å; Cα contacts (8 Å, |Δi|>4): 29; chains: 1; bounding box: 51×58×45 Å

Nearest PDB structures (foldseek):
  3hug-assembly6_F  TM=7.086E-01  e=7.002E-02  Mycobacterium tuberculosis H37Rv
  3hug-assembly6_P  TM=7.218E-01  e=9.614E-02  Mycobacterium tuberculosis H37Rv